Protein AF-A0A7X3TNV5-F1 (afdb_monomer_lite)

Foldseek 3Di:
DDPPPPCPDDDDFDFDFDDPDDDDCQQFNVVVVPDPDPPPSVVRGRVVQVVPPDGSCPDPVRDD

Structure (mmCIF, N/CA/C/O backbone):
data_AF-A0A7X3TNV5-F1
#
_entry.id   AF-A0A7X3TNV5-F1
#
loop_
_atom_site.group_PDB
_atom_site.id
_atom_site.type_symbol
_atom_site.label_atom_id
_atom_site.label_alt_id
_atom_site.label_comp_id
_atom_site.label_asym_id
_atom_site.label_entity_id
_atom_site.label_seq_id
_atom_site.pdbx_PDB_ins_code
_atom_site.Cartn_x
_atom_site.Cartn_y
_atom_site.Cartn_z
_atom_site.occupancy
_atom_site.B_iso_or_equiv
_atom_site.auth_seq_id
_atom_site.auth_comp_id
_atom_site.auth_asym_id
_atom_site.auth_atom_id
_atom_site.pdbx_PDB_model_num
ATOM 1 N N . MET A 1 1 ? -13.532 2.500 24.205 1.00 49.44 1 MET A N 1
ATOM 2 C CA . MET A 1 1 ? -13.832 3.181 22.931 1.00 49.44 1 MET A CA 1
ATOM 3 C C . MET A 1 1 ? -14.526 2.167 22.052 1.00 49.44 1 MET A C 1
ATOM 5 O O . MET A 1 1 ? -13.928 1.152 21.722 1.00 49.44 1 MET A O 1
ATOM 9 N N . GLU A 1 2 ? -15.813 2.366 21.814 1.00 56.72 2 GLU A N 1
ATOM 10 C CA . GLU A 1 2 ? -16.646 1.440 21.054 1.00 56.72 2 GLU A CA 1
ATOM 11 C C . GLU A 1 2 ? -16.432 1.721 19.562 1.00 56.72 2 GLU A C 1
ATOM 13 O O . GLU A 1 2 ? -17.014 2.645 19.002 1.00 56.72 2 GLU A O 1
ATOM 18 N N . ASN A 1 3 ? -15.530 0.971 18.923 1.00 62.72 3 ASN A N 1
ATOM 19 C CA . ASN A 1 3 ? -15.363 1.009 17.469 1.00 62.72 3 ASN A CA 1
ATOM 20 C C . ASN A 1 3 ? -16.477 0.183 16.818 1.00 62.72 3 ASN A C 1
ATOM 22 O O . ASN A 1 3 ? -16.242 -0.910 16.309 1.00 62.72 3 ASN A O 1
ATOM 26 N N . SER A 1 4 ? -17.705 0.696 16.832 1.00 69.56 4 SER A N 1
ATOM 27 C CA . SER A 1 4 ? -18.729 0.189 15.922 1.00 69.56 4 SER A CA 1
ATOM 28 C C . SER A 1 4 ? -18.586 0.916 14.587 1.00 69.56 4 SER A C 1
ATOM 30 O O . SER A 1 4 ? -19.251 1.915 14.324 1.00 69.56 4 SER A O 1
ATOM 32 N N . SER A 1 5 ? -17.659 0.450 13.747 1.00 73.12 5 SER A N 1
ATOM 33 C CA . SER A 1 5 ? -17.526 0.913 12.362 1.00 73.12 5 SER A CA 1
ATOM 34 C C . SER A 1 5 ? -18.263 -0.051 11.439 1.00 73.12 5 SER A C 1
ATOM 36 O O . SER A 1 5 ? -17.654 -0.782 10.655 1.00 73.12 5 SER A O 1
ATOM 38 N N . VAL A 1 6 ? -19.589 -0.112 11.563 1.00 89.38 6 VAL A N 1
ATOM 39 C CA . VAL A 1 6 ? -20.379 -0.860 10.583 1.00 89.38 6 VAL A CA 1
ATOM 40 C C . VAL A 1 6 ? -20.261 -0.132 9.247 1.00 89.38 6 VAL A C 1
ATOM 42 O O . VAL A 1 6 ? -20.840 0.933 9.043 1.00 89.38 6 VAL A O 1
ATOM 45 N N . ILE A 1 7 ? -19.475 -0.703 8.340 1.00 90.44 7 ILE A N 1
ATOM 46 C CA . ILE A 1 7 ? -19.330 -0.209 6.976 1.00 90.44 7 ILE A CA 1
ATOM 47 C C . ILE A 1 7 ? -20.555 -0.680 6.189 1.00 90.44 7 ILE A C 1
ATOM 49 O O . ILE A 1 7 ? -20.687 -1.865 5.897 1.00 90.44 7 ILE A O 1
ATOM 53 N N . GLN A 1 8 ? -21.462 0.242 5.861 1.00 93.94 8 GLN A N 1
ATOM 54 C CA . GLN A 1 8 ? -22.676 -0.079 5.101 1.00 93.94 8 GLN A CA 1
ATOM 55 C C . GLN A 1 8 ? -22.444 -0.064 3.588 1.00 93.94 8 GLN A C 1
ATOM 57 O O . GLN A 1 8 ? -23.002 -0.883 2.862 1.00 93.94 8 GLN A O 1
ATOM 62 N N . THR A 1 9 ? -21.644 0.875 3.082 1.00 94.69 9 THR A N 1
ATOM 63 C CA . THR A 1 9 ? -21.329 0.991 1.652 1.00 94.69 9 THR A CA 1
ATOM 64 C C . THR A 1 9 ? -20.013 1.737 1.471 1.00 94.69 9 THR A C 1
ATOM 66 O O . THR A 1 9 ? -19.760 2.725 2.158 1.00 94.69 9 THR A O 1
ATOM 69 N N . ILE A 1 10 ? -19.191 1.273 0.529 1.00 92.88 10 ILE A N 1
ATOM 70 C CA . ILE A 1 10 ? -17.993 1.965 0.044 1.00 92.88 10 ILE A CA 1
ATOM 71 C C . ILE A 1 10 ? -18.033 1.933 -1.481 1.00 92.88 10 ILE A C 1
ATOM 73 O O . ILE A 1 10 ? -18.226 0.872 -2.072 1.00 92.88 10 ILE A O 1
ATOM 77 N N . THR A 1 11 ? -17.804 3.087 -2.104 1.00 95.12 11 THR A N 1
ATOM 78 C CA . THR A 1 11 ? -17.593 3.207 -3.549 1.00 95.12 11 THR A CA 1
ATOM 79 C C . THR A 1 11 ? -16.219 3.810 -3.772 1.00 95.12 11 THR A C 1
ATOM 81 O O . THR A 1 11 ? -15.881 4.831 -3.179 1.00 95.12 11 THR A O 1
ATOM 84 N N . GLY A 1 12 ? -15.424 3.182 -4.628 1.00 92.38 12 GLY A N 1
ATOM 85 C CA . GLY A 1 12 ? -14.075 3.631 -4.927 1.00 92.38 12 GLY A CA 1
ATOM 86 C C . GLY A 1 12 ? -13.495 2.873 -6.107 1.00 92.38 12 GLY A C 1
ATOM 87 O O . GLY A 1 12 ? -14.075 1.903 -6.602 1.00 92.38 12 GLY A O 1
ATOM 88 N N . ARG A 1 13 ? -12.340 3.335 -6.573 1.00 93.06 13 ARG A N 1
ATOM 89 C CA . ARG A 1 13 ? -11.624 2.699 -7.671 1.00 93.06 13 ARG A CA 1
ATOM 90 C C . ARG A 1 13 ? -10.782 1.544 -7.155 1.00 93.06 13 ARG A C 1
ATOM 92 O O . ARG A 1 13 ? -9.936 1.719 -6.288 1.00 93.06 13 ARG A O 1
ATOM 99 N N . GLY A 1 14 ? -11.024 0.361 -7.708 1.00 92.75 14 GLY A N 1
ATOM 100 C CA . GLY A 1 14 ? -10.201 -0.811 -7.440 1.00 92.75 14 GLY A CA 1
ATOM 101 C C . GLY A 1 14 ? -8.867 -0.747 -8.184 1.00 92.75 14 GLY A C 1
ATOM 102 O O . GLY A 1 14 ? -8.811 -0.292 -9.328 1.00 92.75 14 GLY A O 1
ATOM 103 N N . VAL A 1 15 ? -7.815 -1.264 -7.551 1.00 92.00 15 VAL A N 1
ATOM 104 C CA . VAL A 1 15 ? -6.497 -1.495 -8.160 1.00 92.00 15 VAL A CA 1
ATOM 105 C C . VAL A 1 15 ? -6.282 -2.999 -8.276 1.00 92.00 15 VAL A C 1
ATOM 107 O O . VAL A 1 15 ? -6.425 -3.729 -7.298 1.00 92.00 15 VAL A O 1
ATOM 110 N N . VAL A 1 16 ? -5.958 -3.482 -9.477 1.00 91.56 16 VAL A N 1
ATOM 111 C CA . VAL A 1 16 ? -5.752 -4.919 -9.712 1.00 91.56 16 VAL A CA 1
ATOM 112 C C . VAL A 1 16 ? -4.287 -5.275 -9.488 1.00 91.56 16 VAL A C 1
ATOM 114 O O . VAL A 1 16 ? -3.449 -5.030 -10.358 1.00 91.56 16 VAL A O 1
ATOM 117 N N . VAL A 1 17 ? -3.991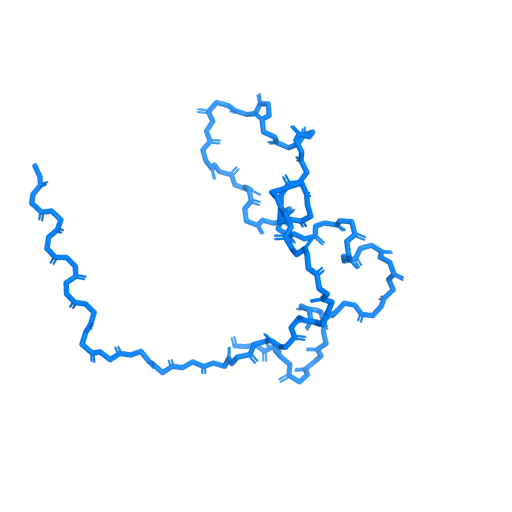 -5.901 -8.349 1.00 89.81 17 VAL A N 1
ATOM 118 C CA . VAL A 1 17 ? -2.668 -6.454 -8.032 1.00 89.81 17 VAL A CA 1
ATOM 119 C C . VAL A 1 17 ? -2.628 -7.913 -8.476 1.00 89.81 17 VAL A C 1
ATOM 121 O O . VAL A 1 17 ? -3.401 -8.737 -7.994 1.00 89.81 17 VAL A O 1
ATOM 124 N N . ARG A 1 18 ? -1.773 -8.229 -9.452 1.00 87.50 18 ARG A N 1
ATOM 125 C CA . ARG A 1 18 ? -1.623 -9.596 -9.971 1.00 87.50 18 ARG A CA 1
ATOM 126 C C . ARG A 1 18 ? -0.558 -10.349 -9.182 1.00 87.50 18 ARG A C 1
ATOM 128 O O . ARG A 1 18 ? 0.439 -9.764 -8.781 1.00 87.50 18 ARG A O 1
ATOM 135 N N . GLY A 1 19 ? -0.751 -11.655 -9.043 1.00 86.56 19 GLY A N 1
ATOM 136 C CA . GLY A 1 19 ? 0.177 -12.558 -8.364 1.00 86.56 19 GLY A CA 1
ATOM 137 C C . GLY A 1 19 ? -0.547 -13.423 -7.339 1.00 86.56 19 GLY A C 1
ATOM 138 O O . GLY A 1 19 ? -1.555 -13.007 -6.773 1.00 86.56 19 GLY A O 1
ATOM 139 N N . ALA A 1 20 ? -0.045 -14.636 -7.131 1.00 90.31 20 ALA A N 1
ATOM 140 C CA . ALA A 1 20 ? -0.473 -15.499 -6.035 1.00 90.31 20 ALA A CA 1
ATOM 141 C C . ALA A 1 20 ? 0.363 -15.208 -4.776 1.00 90.31 20 ALA A C 1
ATOM 143 O O . ALA A 1 20 ? 1.333 -14.448 -4.838 1.00 90.31 20 ALA A O 1
ATOM 144 N N . ASP A 1 21 ? -0.026 -15.796 -3.645 1.00 92.38 21 ASP A N 1
ATOM 145 C CA . ASP A 1 21 ? 0.796 -15.857 -2.429 1.00 92.38 21 ASP A CA 1
ATOM 146 C C . ASP A 1 21 ? 1.281 -14.485 -1.932 1.00 92.38 21 ASP A C 1
ATOM 148 O O . ASP A 1 21 ? 2.458 -14.292 -1.646 1.00 92.38 21 ASP A O 1
ATOM 152 N N . ILE A 1 22 ? 0.382 -13.492 -1.900 1.00 92.81 22 ILE A N 1
ATOM 153 C CA . ILE A 1 22 ? 0.633 -12.169 -1.297 1.00 92.81 22 ILE A CA 1
ATOM 154 C C . ILE A 1 22 ? 0.853 -12.351 0.203 1.00 92.81 22 ILE A C 1
ATOM 156 O O . ILE A 1 22 ? -0.081 -12.679 0.930 1.00 92.81 22 ILE A O 1
ATOM 160 N N . ASP A 1 23 ? 2.090 -12.145 0.648 1.00 94.88 23 ASP A N 1
ATOM 161 C CA . ASP A 1 23 ? 2.508 -12.273 2.039 1.00 94.88 23 ASP A CA 1
ATOM 162 C C . ASP A 1 23 ? 2.795 -10.907 2.682 1.00 94.88 23 ASP A C 1
ATOM 164 O O . ASP A 1 23 ? 2.629 -9.843 2.076 1.00 94.88 23 ASP A O 1
ATOM 168 N N . THR A 1 24 ? 3.185 -10.933 3.957 1.00 95.88 24 THR A N 1
ATOM 169 C CA . THR A 1 24 ? 3.384 -9.719 4.754 1.00 95.88 24 THR A CA 1
ATOM 170 C C . THR A 1 24 ? 4.559 -8.880 4.277 1.00 95.88 24 THR A C 1
ATOM 172 O O . THR A 1 24 ? 4.443 -7.658 4.281 1.00 95.88 24 THR A O 1
ATOM 175 N N . ASP A 1 25 ? 5.656 -9.507 3.848 1.00 93.88 25 ASP A N 1
ATOM 176 C CA . ASP A 1 25 ? 6.834 -8.778 3.373 1.00 93.88 25 ASP A CA 1
ATOM 177 C C . ASP A 1 25 ? 6.588 -8.147 2.001 1.00 93.88 25 ASP A C 1
ATOM 179 O O . ASP A 1 25 ? 7.07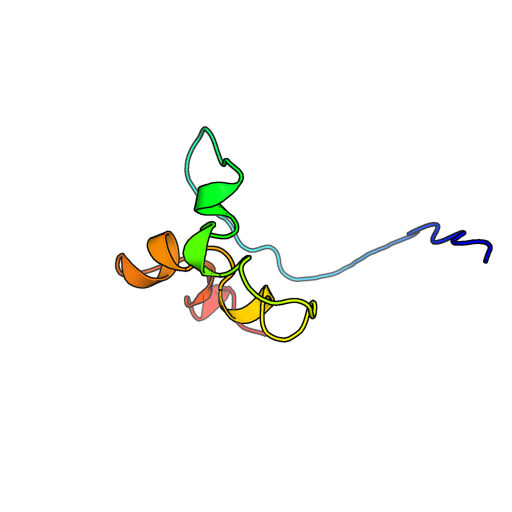5 -7.044 1.748 1.00 93.88 25 ASP A O 1
ATOM 183 N N . ARG A 1 26 ? 5.772 -8.776 1.143 1.00 93.88 26 ARG A N 1
ATOM 184 C CA . ARG A 1 26 ? 5.363 -8.158 -0.121 1.00 93.88 26 ARG A CA 1
ATOM 185 C C . ARG A 1 26 ? 4.412 -6.981 0.082 1.00 93.88 26 ARG A C 1
ATOM 187 O O . ARG A 1 26 ? 4.510 -6.001 -0.649 1.00 93.88 26 ARG A O 1
ATOM 194 N N . ILE A 1 27 ? 3.518 -7.041 1.073 1.00 94.81 27 ILE A N 1
ATOM 195 C CA . ILE A 1 27 ? 2.649 -5.903 1.423 1.00 94.81 27 ILE A CA 1
ATOM 196 C C . ILE A 1 27 ? 3.472 -4.759 2.023 1.00 94.81 27 ILE A C 1
ATOM 198 O O . ILE A 1 27 ? 3.291 -3.608 1.629 1.00 94.81 27 ILE A O 1
ATOM 202 N N . ILE A 1 28 ? 4.346 -5.051 2.985 1.00 95.69 28 ILE A N 1
ATOM 203 C CA . ILE A 1 28 ? 5.202 -4.062 3.639 1.00 95.69 28 ILE A CA 1
ATOM 204 C C . ILE A 1 28 ? 6.518 -4.723 4.073 1.00 95.69 28 ILE A C 1
ATOM 206 O O . ILE A 1 28 ? 6.541 -5.475 5.049 1.00 95.69 28 ILE A O 1
ATOM 210 N N . PRO A 1 29 ? 7.643 -4.430 3.401 1.00 95.00 29 PRO A N 1
ATOM 211 C CA . PRO A 1 29 ? 8.906 -5.063 3.750 1.00 95.00 29 PRO A CA 1
ATOM 212 C C . PRO A 1 29 ? 9.335 -4.760 5.189 1.00 95.00 29 PRO A C 1
ATOM 214 O O . PRO A 1 29 ? 9.359 -3.595 5.608 1.00 95.00 29 PRO A O 1
ATOM 217 N N . ALA A 1 30 ? 9.782 -5.779 5.930 1.00 95.50 30 ALA A N 1
ATOM 218 C CA . ALA A 1 30 ? 10.170 -5.653 7.340 1.00 95.50 30 ALA A CA 1
ATOM 219 C C . ALA A 1 30 ? 11.196 -4.536 7.641 1.00 95.50 30 ALA A C 1
ATOM 221 O O . ALA A 1 30 ? 11.254 -4.016 8.758 1.00 95.50 30 ALA A O 1
ATOM 222 N N . ARG A 1 31 ? 11.998 -4.116 6.651 1.00 94.62 31 ARG A N 1
ATOM 223 C CA . ARG A 1 31 ? 12.947 -2.992 6.781 1.00 94.62 31 ARG A CA 1
ATOM 224 C C . ARG A 1 31 ? 12.275 -1.654 7.122 1.00 94.62 31 ARG A C 1
ATOM 226 O O . ARG A 1 31 ? 12.927 -0.815 7.739 1.00 94.62 31 ARG A O 1
ATOM 233 N N . PHE A 1 32 ? 10.993 -1.483 6.799 1.00 93.94 32 PHE A N 1
ATOM 234 C CA . PHE A 1 32 ? 10.213 -0.285 7.126 1.00 93.94 32 PHE A CA 1
ATOM 235 C C . PHE A 1 32 ? 9.490 -0.377 8.477 1.00 93.94 32 PHE A C 1
ATOM 237 O O . PHE A 1 32 ? 9.028 0.634 8.995 1.00 93.94 32 PHE A O 1
ATOM 244 N N . LEU A 1 33 ? 9.462 -1.554 9.111 1.00 93.94 33 LEU A N 1
ATOM 245 C CA . LEU A 1 33 ? 8.774 -1.793 10.388 1.00 93.94 33 LEU A CA 1
ATOM 246 C C . LEU A 1 33 ? 9.640 -1.493 11.623 1.00 93.94 33 LEU A C 1
ATOM 248 O O . LEU A 1 33 ? 9.322 -1.908 12.733 1.00 93.94 33 LEU A O 1
ATOM 252 N N . ARG A 1 34 ? 10.754 -0.775 11.446 1.00 91.88 34 ARG A N 1
ATOM 253 C CA . ARG A 1 34 ? 11.642 -0.355 12.546 1.00 91.88 34 ARG A CA 1
ATOM 254 C C . ARG A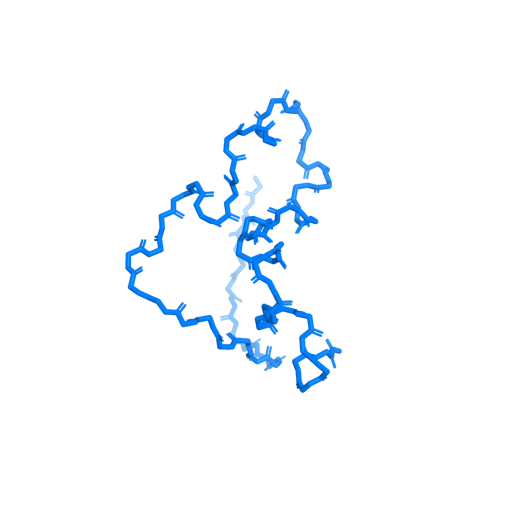 1 34 ? 11.229 0.975 13.186 1.00 91.88 34 ARG A C 1
ATOM 256 O O . ARG A 1 34 ? 11.890 1.428 14.117 1.00 91.88 34 ARG A O 1
ATOM 263 N N . THR A 1 35 ? 10.174 1.610 12.677 1.00 87.00 35 THR A N 1
ATOM 264 C CA . THR A 1 35 ? 9.598 2.829 13.254 1.00 87.00 35 THR A CA 1
ATOM 265 C C . THR A 1 35 ? 8.731 2.506 14.473 1.00 87.00 35 THR A C 1
ATOM 267 O O . THR A 1 35 ? 8.091 1.460 14.541 1.00 87.00 35 THR A O 1
ATOM 270 N N . VAL A 1 36 ? 8.705 3.420 15.443 1.00 90.69 36 VAL A N 1
ATOM 271 C CA . VAL A 1 36 ? 7.825 3.347 16.625 1.00 90.69 36 VAL A CA 1
ATOM 272 C C . VAL A 1 36 ? 6.493 4.073 16.410 1.00 90.69 36 VAL A C 1
ATOM 274 O O . VAL A 1 36 ? 5.638 4.070 17.292 1.00 90.69 36 VAL A O 1
ATOM 277 N N . THR A 1 37 ? 6.318 4.709 15.249 1.00 90.62 37 THR A N 1
ATOM 278 C CA . THR A 1 37 ? 5.086 5.391 14.839 1.00 90.62 37 THR A CA 1
ATOM 279 C C . THR A 1 37 ? 4.501 4.715 13.600 1.00 90.62 37 THR A C 1
ATOM 281 O O . THR A 1 37 ? 5.220 4.099 12.820 1.00 90.62 37 THR A O 1
ATOM 284 N N . PHE A 1 38 ? 3.193 4.853 13.380 1.00 86.25 38 PHE A N 1
ATOM 285 C CA . PHE A 1 38 ? 2.539 4.367 12.154 1.00 86.25 38 PHE A CA 1
ATOM 286 C C . PHE A 1 38 ? 2.670 5.333 10.967 1.00 86.25 38 PHE A C 1
ATOM 288 O O . PHE A 1 38 ? 2.097 5.104 9.901 1.00 86.25 38 PHE A O 1
ATOM 295 N N . GLU A 1 39 ? 3.392 6.435 11.145 1.00 89.88 39 GLU A N 1
ATOM 296 C CA . GLU A 1 39 ? 3.535 7.464 10.125 1.00 89.88 39 GLU A CA 1
ATOM 297 C C . GLU A 1 39 ? 4.319 6.931 8.923 1.00 89.88 39 GLU A C 1
ATOM 299 O O . GLU A 1 39 ? 5.258 6.150 9.062 1.00 89.88 39 GLU A O 1
ATOM 304 N N . ASN A 1 40 ? 3.931 7.376 7.727 1.00 86.56 40 ASN A N 1
ATOM 305 C CA . ASN A 1 40 ? 4.612 7.104 6.456 1.00 86.56 40 ASN A CA 1
ATOM 306 C C . ASN A 1 40 ? 4.701 5.628 6.017 1.00 86.56 40 ASN A C 1
ATOM 308 O O . ASN A 1 40 ? 5.160 5.369 4.908 1.00 86.56 40 ASN A O 1
ATOM 312 N N . LEU A 1 41 ? 4.185 4.662 6.790 1.00 92.38 41 LEU A N 1
ATOM 313 C CA . LEU A 1 41 ? 4.171 3.246 6.389 1.00 92.38 41 LEU A CA 1
ATOM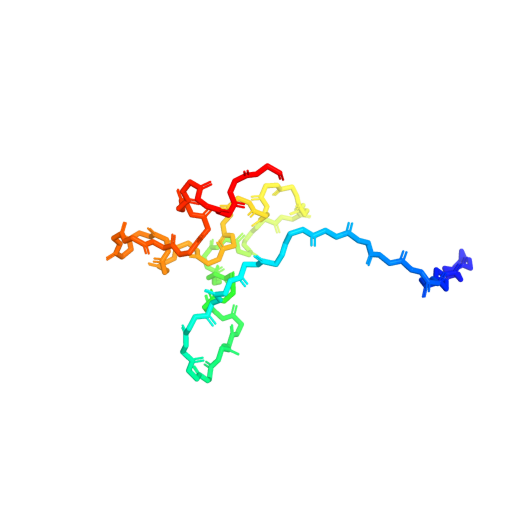 314 C C . LEU A 1 41 ? 3.403 3.007 5.083 1.00 92.38 41 LEU A C 1
ATOM 316 O O . LEU A 1 41 ? 3.805 2.176 4.276 1.00 92.38 41 LEU A O 1
ATOM 320 N N . GLY A 1 42 ? 2.328 3.765 4.846 1.00 91.25 42 GLY A N 1
ATOM 321 C CA . GLY A 1 42 ? 1.527 3.644 3.626 1.00 91.25 42 GLY A CA 1
ATOM 322 C C . GLY A 1 42 ? 2.296 3.972 2.342 1.00 91.25 42 GLY A C 1
ATOM 323 O O . GLY A 1 42 ? 1.993 3.401 1.299 1.00 91.25 42 GLY A O 1
ATOM 324 N N . ALA A 1 43 ? 3.317 4.835 2.409 1.00 91.62 43 ALA A N 1
ATOM 325 C CA . ALA A 1 43 ? 4.155 5.147 1.251 1.00 91.62 43 ALA A CA 1
ATOM 326 C C . ALA A 1 43 ? 4.985 3.934 0.796 1.00 91.62 43 ALA A C 1
ATOM 328 O O . ALA A 1 43 ? 5.267 3.808 -0.391 1.00 91.62 43 ALA A O 1
ATOM 329 N N . HIS A 1 44 ? 5.297 3.031 1.730 1.00 93.44 44 HIS A N 1
ATOM 330 C CA . HIS A 1 44 ? 6.098 1.827 1.514 1.00 93.44 44 HIS A CA 1
ATOM 331 C C . HIS A 1 44 ? 5.265 0.570 1.235 1.00 93.44 44 HIS A C 1
ATOM 333 O O . HIS A 1 44 ? 5.806 -0.537 1.164 1.00 93.44 44 HIS A O 1
ATOM 339 N N . ALA A 1 45 ? 3.945 0.714 1.083 1.00 93.50 45 ALA A N 1
ATOM 340 C CA . ALA A 1 45 ? 3.089 -0.395 0.696 1.00 93.50 45 ALA A CA 1
ATOM 341 C C . ALA A 1 45 ? 3.500 -0.909 -0.692 1.00 93.50 45 ALA A C 1
ATOM 343 O O . ALA A 1 45 ? 3.536 -0.144 -1.661 1.00 93.50 45 ALA A O 1
ATOM 344 N N . PHE A 1 46 ? 3.788 -2.208 -0.776 1.00 93.69 46 PHE A N 1
ATOM 345 C CA . PHE A 1 46 ? 4.249 -2.883 -1.987 1.00 93.69 46 PHE A CA 1
ATOM 346 C C . PHE A 1 46 ? 5.527 -2.272 -2.594 1.00 93.69 46 PHE A C 1
ATOM 348 O O . PHE A 1 46 ? 5.697 -2.307 -3.807 1.00 93.69 46 PHE A O 1
ATOM 355 N N . GLU A 1 47 ? 6.428 -1.705 -1.777 1.00 94.19 47 GLU A N 1
ATOM 356 C CA . GLU A 1 47 ? 7.639 -0.991 -2.235 1.00 94.19 47 GLU A CA 1
ATOM 357 C C . GLU A 1 47 ? 8.453 -1.774 -3.282 1.00 94.19 47 GLU A C 1
ATOM 359 O O . GLU A 1 47 ? 8.801 -1.229 -4.328 1.00 94.19 47 GLU A O 1
ATOM 364 N N . ASP A 1 48 ? 8.734 -3.055 -3.024 1.00 91.94 48 ASP A N 1
ATOM 365 C CA . ASP A 1 48 ? 9.551 -3.882 -3.924 1.00 91.94 48 ASP A CA 1
ATOM 366 C C . ASP A 1 48 ? 8.836 -4.156 -5.258 1.00 91.94 48 ASP A C 1
ATOM 368 O O . ASP A 1 48 ? 9.442 -4.041 -6.326 1.00 91.94 48 ASP A O 1
ATOM 372 N N . ASP A 1 49 ? 7.526 -4.424 -5.217 1.00 90.00 49 ASP A N 1
ATOM 373 C CA . ASP A 1 49 ? 6.702 -4.570 -6.421 1.00 90.00 49 ASP A CA 1
ATOM 374 C C . ASP A 1 49 ? 6.662 -3.247 -7.205 1.00 90.00 49 ASP A C 1
ATOM 376 O O . ASP A 1 49 ? 6.734 -3.249 -8.437 1.00 90.00 49 ASP A O 1
ATOM 380 N N . ARG A 1 50 ? 6.605 -2.107 -6.506 1.00 90.56 50 ARG A N 1
ATOM 381 C CA . ARG A 1 50 ? 6.599 -0.770 -7.115 1.00 90.56 50 ARG A CA 1
ATOM 382 C C . ARG A 1 50 ? 7.907 -0.409 -7.799 1.00 90.56 50 ARG A C 1
ATOM 384 O O . ARG A 1 50 ? 7.888 0.169 -8.883 1.00 90.56 50 ARG A O 1
ATOM 391 N N . ALA A 1 51 ? 9.030 -0.826 -7.232 1.00 89.31 51 ALA A N 1
ATOM 392 C CA . ALA A 1 51 ? 10.345 -0.631 -7.830 1.00 89.31 51 ALA A CA 1
ATOM 393 C C . ALA A 1 51 ? 10.588 -1.499 -9.084 1.00 89.31 51 ALA A C 1
ATOM 395 O O . ALA A 1 51 ? 11.499 -1.211 -9.861 1.00 89.31 51 ALA A O 1
ATOM 396 N N . SER A 1 52 ? 9.791 -2.553 -9.305 1.00 84.00 52 SER A N 1
ATOM 397 C CA . SER A 1 52 ? 10.036 -3.552 -10.357 1.00 84.00 52 SER A CA 1
ATOM 398 C C . SER A 1 52 ? 9.627 -3.141 -11.785 1.00 84.00 52 SER A C 1
ATOM 400 O O . SER A 1 52 ? 9.919 -3.878 -12.729 1.00 84.00 52 SER A O 1
ATOM 402 N N . GLY A 1 53 ? 9.005 -1.968 -11.984 1.00 75.19 53 GLY A N 1
ATOM 403 C CA . GLY A 1 53 ? 8.794 -1.392 -13.321 1.00 75.19 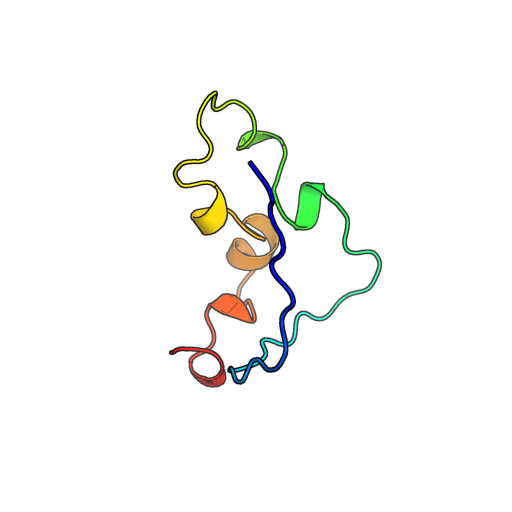53 GLY A CA 1
ATOM 404 C C . GLY A 1 53 ? 7.467 -0.657 -13.501 1.00 75.19 53 GLY A C 1
ATOM 405 O O . GLY A 1 53 ? 7.415 0.558 -13.344 1.00 75.19 53 GLY A O 1
ATOM 406 N N . ASP A 1 54 ? 6.410 -1.387 -13.875 1.00 77.06 54 ASP A N 1
ATOM 407 C CA . ASP A 1 54 ? 5.059 -0.843 -14.116 1.00 77.06 54 ASP A CA 1
ATOM 408 C C . ASP A 1 54 ? 4.055 -1.369 -13.074 1.00 77.06 54 ASP A C 1
ATOM 410 O O . ASP A 1 54 ? 3.187 -2.201 -13.383 1.00 77.06 54 ASP A O 1
ATOM 414 N N . PRO A 1 55 ? 4.189 -0.960 -11.803 1.00 83.88 55 PRO A N 1
ATOM 415 C CA . PRO A 1 55 ? 3.310 -1.450 -10.763 1.00 83.88 55 PRO A CA 1
ATOM 416 C C . PRO A 1 55 ? 1.878 -0.948 -10.967 1.00 83.88 55 PRO A C 1
ATOM 418 O O . PRO A 1 55 ? 1.659 0.210 -11.333 1.00 83.88 55 PRO A O 1
ATOM 421 N N . PRO A 1 56 ? 0.867 -1.771 -10.637 1.00 86.06 56 PRO A N 1
ATOM 422 C CA . PRO A 1 56 ? -0.532 -1.359 -10.700 1.00 86.06 56 PRO 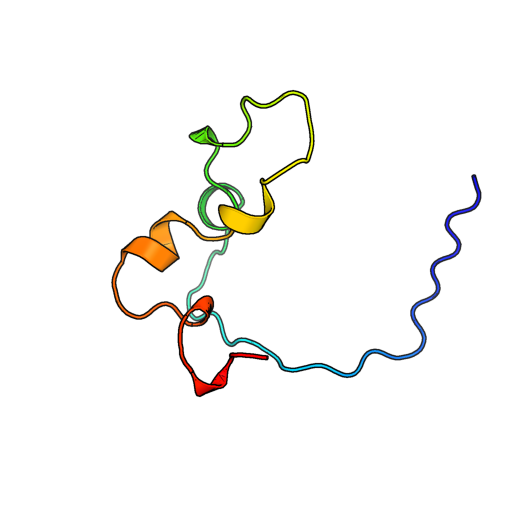A CA 1
ATOM 423 C C . PRO A 1 56 ? -0.816 -0.041 -9.966 1.00 86.06 56 PRO A C 1
ATOM 425 O O . PRO A 1 56 ? -1.661 0.732 -10.395 1.00 86.06 56 PRO A O 1
ATOM 428 N N . PHE A 1 57 ? -0.092 0.246 -8.887 1.00 86.69 57 PHE A N 1
ATOM 429 C CA . PHE A 1 57 ? -0.307 1.433 -8.060 1.00 86.69 57 PHE A CA 1
ATOM 430 C C . PHE A 1 57 ? 0.084 2.755 -8.728 1.00 86.69 57 PHE A C 1
ATOM 432 O O . PHE A 1 57 ? -0.462 3.786 -8.350 1.00 86.69 57 PHE A O 1
ATOM 439 N N . ASP A 1 58 ? 0.969 2.733 -9.727 1.00 85.88 58 ASP A N 1
ATOM 440 C CA . ASP A 1 58 ? 1.475 3.948 -10.383 1.00 85.88 58 ASP A CA 1
ATOM 441 C C . ASP A 1 58 ? 0.883 4.151 -11.791 1.00 85.88 58 ASP A C 1
ATOM 443 O O . ASP A 1 58 ? 1.076 5.184 -12.431 1.00 85.88 58 ASP A O 1
ATOM 447 N N . GLN A 1 59 ? 0.065 3.210 -12.268 1.00 89.06 59 GLN A N 1
ATOM 448 C CA . GLN A 1 59 ? -0.584 3.314 -13.574 1.00 89.06 59 GLN A CA 1
ATOM 449 C C . GLN A 1 59 ? -1.697 4.366 -13.573 1.00 89.06 59 GLN A C 1
ATOM 451 O O . GLN A 1 59 ? -2.618 4.319 -12.756 1.00 89.06 59 GLN A O 1
ATOM 456 N N . ALA A 1 60 ? -1.695 5.244 -14.581 1.00 90.31 60 ALA A N 1
ATOM 457 C CA . ALA A 1 60 ? -2.656 6.345 -14.728 1.00 90.31 60 ALA A CA 1
ATOM 458 C C . ALA A 1 60 ? -4.134 5.915 -14.620 1.00 90.31 60 ALA A C 1
ATOM 460 O O . ALA A 1 60 ? -4.949 6.617 -14.027 1.00 90.31 60 ALA A O 1
ATOM 461 N N . ARG A 1 61 ? -4.488 4.727 -15.135 1.00 90.81 61 ARG A N 1
ATOM 462 C CA . ARG A 1 61 ? -5.861 4.184 -15.058 1.00 90.81 61 ARG A CA 1
ATOM 463 C C . ARG A 1 61 ? -6.361 3.984 -13.621 1.00 90.81 61 ARG A C 1
ATOM 465 O O . ARG A 1 61 ? -7.566 4.031 -13.377 1.00 90.81 61 ARG A O 1
ATOM 472 N N . PHE A 1 62 ? -5.445 3.785 -12.680 1.00 91.38 62 PHE A N 1
ATOM 473 C CA . PHE A 1 62 ? -5.735 3.552 -11.273 1.00 91.38 62 PHE A CA 1
ATOM 474 C C . PHE A 1 62 ? -5.587 4.819 -10.407 1.00 91.38 62 PHE A C 1
ATOM 476 O O . PHE A 1 62 ? -5.911 4.767 -9.228 1.00 91.38 62 PHE A O 1
ATOM 483 N N . GLN A 1 63 ? -5.193 5.965 -10.985 1.00 87.56 63 GLN A N 1
ATOM 484 C CA . GLN A 1 63 ? -4.972 7.222 -10.252 1.00 87.56 63 GLN A CA 1
ATOM 485 C C . GLN A 1 63 ? -6.243 8.035 -9.998 1.00 87.56 63 GLN A C 1
ATOM 487 O O . GLN A 1 63 ? -6.895 8.464 -10.958 1.00 87.56 63 GLN A O 1
ATOM 492 N N . GLY A 1 64 ? -6.527 8.335 -8.726 1.00 77.12 64 GLY A N 1
ATOM 493 C CA . GLY A 1 64 ? -7.443 9.382 -8.248 1.00 77.12 64 GLY A CA 1
ATOM 494 C C . GLY A 1 64 ? -8.465 8.862 -7.264 1.00 77.12 64 GLY A C 1
ATOM 495 O O . GLY A 1 64 ? -8.055 8.239 -6.268 1.00 77.12 64 GLY A O 1
#

Sequence (64 aa):
MENSSVIQTITGRGVVVRGADIDTDRIIPARFLRTVTFENLGAHAFEDDRASGDPPFDQARFQG

Radius of gyration: 14.78 Å; chains: 1; bounding box: 36×25×38 Å

pLDDT: mean 88.3, std 9.0, range [49.44, 95.88]

Secondary structure (DSSP, 8-state):
-------------------S---HHHHS-GGGTT-SS-TTGGGGTTHHHHHTSS-GGG-GGG--